Protein AF-A0A3B5KM37-F1 (afdb_monomer_lite)

Structure (mmCIF, N/CA/C/O backbone):
data_AF-A0A3B5KM37-F1
#
_entry.id   AF-A0A3B5KM37-F1
#
loop_
_atom_site.group_PDB
_atom_site.id
_atom_site.type_symbol
_atom_site.label_atom_id
_atom_site.label_alt_id
_atom_site.label_comp_id
_atom_site.label_asym_id
_atom_site.label_entity_id
_atom_site.label_seq_id
_atom_site.pdbx_PDB_ins_code
_atom_site.Cartn_x
_atom_site.Cartn_y
_atom_site.Cartn_z
_atom_site.occupancy
_atom_site.B_iso_or_equiv
_atom_site.auth_seq_id
_atom_site.auth_comp_id
_atom_site.auth_asym_id
_atom_site.auth_atom_id
_atom_site.pdbx_PDB_model_num
ATOM 1 N N . ARG A 1 1 ? 25.904 13.378 -38.218 1.00 45.44 1 ARG A N 1
ATOM 2 C CA . ARG A 1 1 ? 26.437 13.993 -36.978 1.00 45.44 1 ARG A CA 1
ATOM 3 C C . ARG A 1 1 ? 25.275 14.044 -36.000 1.00 45.44 1 ARG A C 1
ATOM 5 O O . ARG A 1 1 ? 24.379 14.844 -36.214 1.00 45.44 1 ARG A O 1
ATOM 12 N N . GLY A 1 2 ? 25.200 13.076 -35.086 1.00 48.94 2 GLY A N 1
ATOM 13 C CA . GLY A 1 2 ? 24.069 12.921 -34.167 1.00 48.94 2 GLY A CA 1
ATOM 14 C C . GLY A 1 2 ? 24.140 13.918 -33.014 1.00 48.94 2 GLY A C 1
ATOM 15 O O . GLY A 1 2 ? 25.231 14.223 -32.535 1.00 48.94 2 GLY A O 1
ATOM 16 N N . CYS A 1 3 ? 22.984 14.434 -32.603 1.00 52.50 3 CYS A N 1
ATOM 17 C CA . CYS A 1 3 ? 22.835 15.187 -31.365 1.00 52.50 3 CYS A CA 1
ATOM 18 C C . CYS A 1 3 ? 22.902 14.209 -30.186 1.00 52.50 3 CYS A C 1
ATOM 20 O O . CYS A 1 3 ? 22.123 13.260 -30.133 1.00 52.50 3 CYS A O 1
ATOM 22 N N . ALA A 1 4 ? 23.826 14.437 -29.256 1.00 61.69 4 ALA A N 1
ATOM 23 C CA . ALA A 1 4 ? 23.815 13.762 -27.965 1.00 61.69 4 ALA A CA 1
ATOM 24 C C . ALA A 1 4 ? 22.679 14.343 -27.102 1.00 61.69 4 ALA A C 1
ATOM 26 O O . ALA A 1 4 ? 22.504 15.566 -27.102 1.00 61.69 4 ALA A O 1
ATOM 27 N N . PRO A 1 5 ? 21.911 13.527 -26.360 1.00 62.47 5 PRO A N 1
ATOM 28 C CA . PRO A 1 5 ? 21.049 14.054 -25.317 1.00 62.47 5 PRO A CA 1
ATOM 29 C C . PRO A 1 5 ? 21.918 14.580 -24.168 1.00 62.47 5 PRO A C 1
ATOM 31 O O . PRO A 1 5 ? 22.837 13.912 -23.694 1.00 62.47 5 PRO A O 1
ATOM 34 N N . SER A 1 6 ? 21.642 15.811 -23.748 1.00 63.97 6 SER A N 1
ATOM 35 C CA . SER A 1 6 ? 22.285 16.464 -22.611 1.00 63.97 6 SER A CA 1
ATOM 36 C C . SER A 1 6 ? 22.045 15.664 -21.326 1.00 63.97 6 SER A C 1
ATOM 38 O O . SER A 1 6 ? 20.912 15.230 -21.102 1.00 63.97 6 SER A O 1
ATOM 40 N N . PRO A 1 7 ? 23.033 15.519 -20.426 1.00 61.41 7 PRO A N 1
ATOM 41 C CA . PRO A 1 7 ? 22.736 15.065 -19.080 1.00 61.41 7 PRO A CA 1
ATOM 42 C C . PRO A 1 7 ? 21.915 16.165 -18.405 1.00 61.41 7 PRO A C 1
ATOM 44 O O . PRO A 1 7 ? 22.405 17.270 -18.173 1.00 61.41 7 PRO A O 1
ATOM 47 N N . VAL A 1 8 ? 20.647 15.885 -18.108 1.00 61.62 8 VAL A N 1
ATOM 48 C CA . VAL A 1 8 ? 19.899 16.666 -17.121 1.00 61.62 8 VAL A CA 1
ATOM 49 C C . VAL A 1 8 ? 20.553 16.410 -15.769 1.00 61.62 8 VAL A C 1
ATOM 51 O O . VAL A 1 8 ? 20.207 15.484 -15.040 1.00 61.62 8 VAL A O 1
ATOM 54 N N . THR A 1 9 ? 21.560 17.217 -15.449 1.00 54.69 9 THR A N 1
ATOM 55 C CA . THR A 1 9 ? 22.077 17.360 -14.096 1.00 54.69 9 THR A CA 1
ATOM 56 C C . THR A 1 9 ? 20.962 17.958 -13.254 1.00 54.69 9 THR A C 1
ATOM 58 O O . THR A 1 9 ? 20.763 19.170 -13.210 1.00 54.69 9 THR A O 1
ATOM 61 N N . PHE A 1 10 ? 20.214 17.103 -12.561 1.00 54.41 10 PHE A N 1
ATOM 62 C CA . PHE A 1 10 ? 19.473 17.553 -11.396 1.00 54.41 10 PHE A CA 1
ATOM 63 C C . PHE A 1 10 ? 20.518 17.908 -10.335 1.00 54.41 10 PHE A C 1
ATOM 65 O O . PHE A 1 10 ? 20.980 17.054 -9.579 1.00 54.41 10 PHE A O 1
ATOM 72 N N . SER A 1 11 ? 20.973 19.163 -10.332 1.00 51.69 11 SER A N 1
ATOM 73 C CA . SER A 1 11 ? 21.719 19.700 -9.201 1.00 51.69 11 SER A CA 1
ATOM 74 C C . SER A 1 11 ? 20.805 19.617 -7.988 1.00 51.69 11 SER A C 1
ATOM 76 O O . SER A 1 11 ? 19.908 20.441 -7.819 1.00 51.69 11 SER A O 1
ATOM 78 N N . ALA A 1 12 ? 21.037 18.614 -7.140 1.00 59.84 12 ALA A N 1
ATOM 79 C CA . ALA A 1 12 ? 20.533 18.637 -5.782 1.00 59.84 12 ALA A CA 1
ATOM 80 C C . ALA A 1 12 ? 20.942 19.989 -5.166 1.00 59.84 12 ALA A C 1
ATOM 82 O O . ALA A 1 12 ? 22.112 20.376 -5.286 1.00 59.84 12 ALA A O 1
ATOM 83 N N . PRO A 1 13 ? 20.015 20.752 -4.561 1.00 58.19 13 PRO A N 1
ATOM 84 C CA . PRO A 1 13 ? 20.385 21.985 -3.893 1.00 58.19 13 PRO A CA 1
ATOM 85 C C . PRO A 1 13 ? 21.402 21.644 -2.804 1.00 58.19 13 PRO A C 1
ATOM 87 O O . PRO A 1 13 ? 21.116 20.874 -1.891 1.00 58.19 13 PRO A O 1
ATOM 90 N N . ASN A 1 14 ? 22.609 22.199 -2.929 1.00 54.25 14 ASN A N 1
ATOM 91 C CA . ASN A 1 14 ? 23.643 22.108 -1.909 1.00 54.25 14 ASN A CA 1
ATOM 92 C C . ASN A 1 14 ? 23.055 22.668 -0.601 1.00 54.25 14 ASN A C 1
ATOM 94 O O . ASN A 1 14 ? 22.699 23.855 -0.581 1.00 54.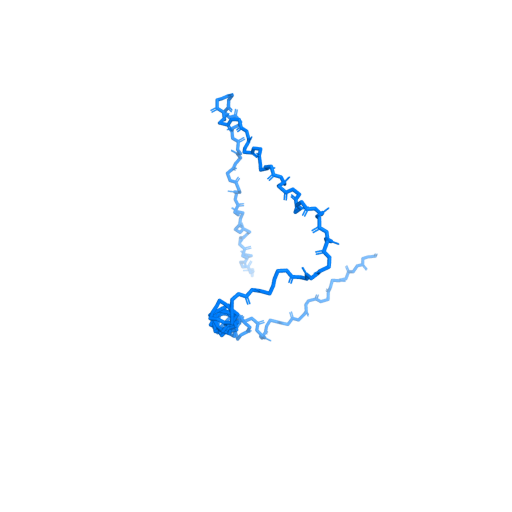25 14 ASN A O 1
ATOM 98 N N . PRO A 1 15 ? 22.896 21.870 0.472 1.00 52.94 15 PRO A N 1
ATOM 99 C CA . PRO A 1 15 ? 22.361 22.387 1.715 1.00 52.94 15 PRO A CA 1
ATOM 100 C C . PRO A 1 15 ? 23.406 23.332 2.305 1.00 52.94 15 PRO A C 1
ATOM 102 O O . PRO A 1 15 ? 24.375 22.913 2.939 1.00 52.94 15 PRO A O 1
ATOM 105 N N . LYS A 1 16 ? 23.215 24.640 2.097 1.00 57.56 16 LYS A N 1
ATOM 106 C CA . LYS A 1 16 ? 23.879 25.656 2.913 1.00 57.56 16 LYS A CA 1
ATOM 107 C C . LYS A 1 16 ? 23.487 25.357 4.353 1.00 57.56 16 LYS A C 1
ATOM 109 O O . LYS A 1 16 ? 22.347 25.586 4.751 1.00 57.56 16 LYS A O 1
ATOM 114 N N . ARG A 1 17 ? 24.425 24.781 5.104 1.00 58.88 17 ARG A N 1
ATOM 115 C CA . ARG A 1 17 ? 24.289 24.500 6.530 1.00 58.88 17 ARG A CA 1
ATOM 116 C C . ARG A 1 17 ? 24.058 25.826 7.246 1.00 58.88 17 ARG A C 1
ATOM 118 O O . ARG A 1 17 ? 25.008 26.549 7.530 1.00 58.88 17 ARG A O 1
ATOM 125 N N . ASN A 1 18 ? 22.795 26.154 7.491 1.00 61.84 18 ASN A N 1
ATOM 126 C CA . ASN A 1 18 ? 22.432 27.274 8.341 1.00 61.84 18 ASN A CA 1
ATOM 127 C C . ASN A 1 18 ? 22.845 26.903 9.778 1.00 61.84 18 ASN A C 1
ATOM 129 O O . ASN A 1 18 ? 22.497 25.807 10.229 1.00 61.84 18 ASN A O 1
ATOM 133 N N . PRO A 1 19 ? 23.603 27.749 10.497 1.00 60.53 19 PRO A N 1
ATOM 134 C CA . PRO A 1 19 ? 23.980 27.480 11.886 1.00 60.53 19 PRO A CA 1
ATOM 135 C C . PRO A 1 19 ? 22.770 27.444 12.837 1.00 60.53 19 PRO A C 1
ATOM 137 O O . PRO A 1 19 ? 22.881 26.875 13.918 1.00 60.53 19 PRO A O 1
ATOM 140 N N . ASP A 1 20 ? 21.609 27.937 12.392 1.00 63.16 20 ASP A N 1
ATOM 141 C CA . ASP A 1 20 ? 20.338 27.933 13.127 1.00 63.16 20 ASP A CA 1
ATOM 142 C C . ASP A 1 20 ? 19.365 26.842 12.641 1.00 63.16 20 ASP A C 1
ATOM 144 O O . ASP A 1 20 ? 18.150 27.036 12.587 1.00 63.16 20 ASP A O 1
ATOM 148 N N . ALA A 1 21 ? 19.882 25.678 12.238 1.00 59.12 21 ALA A N 1
ATOM 149 C CA . ALA A 1 21 ? 19.034 24.511 12.014 1.00 59.12 21 ALA A CA 1
ATOM 150 C C . ALA A 1 21 ? 18.338 24.131 13.340 1.00 59.12 21 ALA A C 1
ATOM 152 O O . ALA A 1 21 ? 19.039 23.966 14.348 1.00 59.12 21 ALA A O 1
ATOM 153 N N . PRO A 1 22 ? 16.997 23.964 13.383 1.00 60.56 22 PRO A N 1
ATOM 154 C CA . PRO A 1 22 ? 16.339 23.444 14.570 1.00 60.56 22 PRO A CA 1
ATOM 155 C C . PRO A 1 22 ? 16.978 22.099 14.895 1.00 60.56 22 PRO A C 1
ATOM 157 O O . PRO A 1 22 ? 17.055 21.195 14.062 1.00 60.56 22 PRO A O 1
ATOM 160 N N . LYS A 1 23 ? 17.537 22.050 16.104 1.00 60.94 23 LYS A N 1
ATOM 161 C CA . LYS A 1 23 ? 18.234 20.923 16.715 1.00 60.94 23 LYS A CA 1
ATOM 162 C C . LYS A 1 23 ? 17.517 19.636 16.314 1.00 60.94 23 LYS A C 1
ATOM 164 O O . LYS A 1 23 ? 16.350 19.479 16.659 1.00 60.94 23 LYS A O 1
ATOM 169 N N . GLY A 1 24 ? 18.221 18.793 15.554 1.00 58.75 24 GLY A N 1
ATOM 170 C CA . GLY A 1 24 ? 17.683 17.585 14.939 1.00 58.75 24 GLY A CA 1
ATOM 171 C C . GLY A 1 24 ? 16.709 16.865 15.860 1.00 58.75 24 GLY A C 1
ATOM 172 O O . GLY A 1 24 ? 16.990 16.678 17.049 1.00 58.75 24 GLY A O 1
ATOM 173 N N . GLU A 1 25 ? 15.556 16.526 15.299 1.00 63.84 25 GLU A N 1
ATOM 174 C CA . GLU A 1 25 ? 14.510 15.775 15.966 1.00 63.84 25 GLU A CA 1
ATOM 175 C C . GLU A 1 25 ? 15.125 14.532 16.616 1.00 63.84 2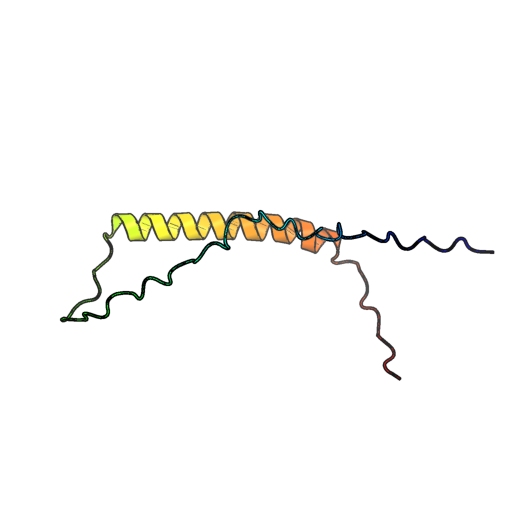5 GLU A C 1
ATOM 177 O O . GLU A 1 25 ? 15.585 13.602 15.955 1.00 63.84 25 GLU A O 1
ATOM 182 N N . ARG A 1 26 ? 15.196 14.543 17.949 1.00 67.88 26 ARG A N 1
ATOM 183 C CA . ARG A 1 26 ? 15.557 13.364 18.727 1.00 67.88 26 ARG A CA 1
ATOM 184 C C . ARG A 1 26 ? 14.306 12.508 18.808 1.00 67.88 26 ARG A C 1
ATOM 186 O O . ARG A 1 26 ? 13.594 12.574 19.809 1.00 67.88 26 ARG A O 1
ATOM 193 N N . ALA A 1 27 ? 14.037 11.746 17.752 1.00 65.38 27 ALA A N 1
ATOM 194 C CA . ALA A 1 27 ? 13.060 10.673 17.811 1.00 65.38 27 ALA A CA 1
ATOM 195 C C . ALA A 1 27 ? 13.501 9.732 18.938 1.00 65.38 27 ALA A C 1
ATOM 197 O O . ALA A 1 27 ? 14.535 9.066 18.859 1.00 65.38 27 ALA A O 1
ATOM 198 N N . ARG A 1 28 ? 12.776 9.768 20.056 1.00 68.75 28 ARG A N 1
ATOM 199 C CA . ARG A 1 28 ? 12.990 8.821 21.141 1.00 68.75 28 ARG A CA 1
ATOM 200 C C . ARG A 1 28 ? 12.341 7.524 20.689 1.00 68.75 28 ARG A C 1
ATOM 202 O O . ARG A 1 28 ? 11.125 7.493 20.525 1.00 68.75 28 ARG A O 1
ATOM 209 N N . LEU A 1 29 ? 13.144 6.480 20.484 1.00 63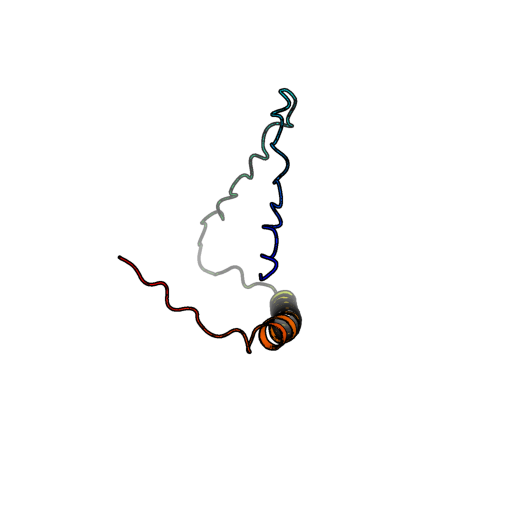.03 29 LEU A N 1
ATOM 210 C CA . LEU A 1 29 ? 12.619 5.121 20.487 1.00 63.03 29 LEU A CA 1
ATOM 211 C C . LEU A 1 29 ? 12.011 4.914 21.877 1.00 63.03 29 LEU A C 1
ATOM 213 O O . LEU A 1 29 ? 12.735 4.768 22.861 1.00 63.03 29 LEU A O 1
ATOM 217 N N . VAL A 1 30 ? 10.687 5.000 21.970 1.00 65.00 30 VAL A N 1
ATOM 218 C CA . VAL A 1 30 ? 9.969 4.473 23.123 1.00 65.00 30 VAL A CA 1
ATOM 219 C C . VAL A 1 30 ? 10.115 2.966 22.988 1.00 65.00 30 VAL A C 1
ATOM 221 O O . VAL A 1 30 ? 9.552 2.368 22.073 1.00 65.00 30 VAL A O 1
ATOM 224 N N . HIS A 1 31 ? 10.968 2.379 23.826 1.00 58.41 31 HIS A N 1
ATOM 225 C CA . HIS A 1 31 ? 10.989 0.934 23.991 1.00 58.41 31 HIS A CA 1
ATOM 226 C C . HIS A 1 31 ? 9.570 0.509 24.387 1.00 58.41 31 HIS A C 1
ATOM 228 O O . HIS A 1 31 ? 9.000 1.149 25.277 1.00 58.41 31 HIS A O 1
ATOM 234 N N . PRO A 1 32 ? 8.971 -0.505 23.739 1.00 59.41 32 PRO A N 1
ATOM 235 C CA . PRO A 1 32 ? 7.794 -1.132 24.311 1.00 59.41 32 PRO A CA 1
ATOM 236 C C . PRO A 1 32 ? 8.217 -1.623 25.695 1.00 59.41 32 PRO A C 1
ATOM 238 O O . PRO A 1 32 ? 9.192 -2.362 25.804 1.00 59.41 32 PRO A O 1
ATOM 241 N N . GLU A 1 33 ? 7.573 -1.118 26.746 1.00 57.44 33 GLU A N 1
ATOM 242 C CA . GLU A 1 33 ? 7.787 -1.623 28.099 1.00 57.44 33 GLU A CA 1
ATOM 243 C C . GLU A 1 33 ? 7.480 -3.121 28.062 1.00 57.44 33 GLU A C 1
ATOM 245 O O . GLU A 1 33 ? 6.349 -3.546 27.825 1.00 57.44 33 GLU A O 1
ATOM 250 N N . GLU A 1 34 ? 8.534 -3.918 28.185 1.00 58.03 34 GLU A N 1
ATOM 251 C CA . GLU A 1 34 ? 8.468 -5.364 28.267 1.00 58.03 34 GLU A CA 1
ATOM 252 C C . GLU A 1 34 ? 7.996 -5.716 29.682 1.00 58.03 34 GLU A C 1
ATOM 254 O O . GLU A 1 34 ? 8.808 -6.000 30.557 1.00 58.03 34 GLU A O 1
ATOM 259 N N . ASP A 1 35 ? 6.684 -5.697 29.917 1.00 53.03 35 ASP A N 1
ATOM 260 C CA . ASP A 1 35 ? 6.087 -6.453 31.022 1.00 53.03 35 ASP A CA 1
ATOM 261 C C . ASP A 1 35 ? 5.137 -7.514 30.444 1.00 53.03 35 ASP A C 1
ATOM 263 O O . ASP A 1 35 ? 3.958 -7.249 30.196 1.00 53.03 35 ASP A O 1
ATOM 267 N N . PRO A 1 36 ? 5.652 -8.716 30.122 1.00 55.84 36 PRO A N 1
ATOM 268 C CA . PRO A 1 36 ? 4.834 -9.853 29.754 1.00 55.84 36 PRO A CA 1
ATOM 269 C C . PRO A 1 36 ? 4.436 -10.615 31.023 1.00 55.84 36 PRO A C 1
ATOM 271 O O . PRO A 1 36 ? 4.848 -11.757 31.229 1.00 55.84 36 PRO A O 1
ATOM 274 N N . ALA A 1 37 ? 3.617 -10.012 31.882 1.00 51.66 37 ALA A N 1
ATOM 275 C CA . ALA A 1 37 ? 2.796 -10.794 32.796 1.00 51.66 37 ALA A CA 1
ATOM 276 C C . ALA A 1 37 ? 1.624 -11.394 31.997 1.00 51.66 37 ALA A C 1
ATOM 278 O O . ALA A 1 37 ? 0.568 -10.785 31.868 1.00 51.66 37 ALA A O 1
ATOM 279 N N . ASP A 1 38 ? 1.865 -12.573 31.414 1.00 55.25 38 ASP A N 1
ATOM 280 C CA . ASP A 1 38 ? 0.872 -13.524 30.895 1.00 55.25 38 ASP A CA 1
ATOM 281 C C . ASP A 1 38 ? -0.313 -12.926 30.116 1.00 55.25 38 ASP A C 1
ATOM 283 O O . ASP A 1 38 ? -1.440 -12.801 30.595 1.00 55.25 38 ASP A O 1
ATOM 287 N N . GLY A 1 39 ? -0.067 -12.643 28.842 1.00 55.81 39 GLY A N 1
ATOM 288 C CA . GLY A 1 39 ? -1.111 -12.338 27.875 1.00 55.81 39 GLY A CA 1
ATOM 289 C C . GLY A 1 39 ? -0.703 -11.159 27.025 1.00 55.81 39 GLY A C 1
ATOM 290 O O . GLY A 1 39 ? -0.584 -10.040 27.511 1.00 55.81 39 GLY A O 1
ATOM 291 N N . SER A 1 40 ? -0.514 -11.393 25.726 1.00 62.25 40 SER A N 1
ATOM 292 C CA . SER A 1 40 ? -0.547 -10.294 24.762 1.00 62.25 40 SER A CA 1
ATOM 293 C C . SER A 1 40 ? -1.757 -9.414 25.098 1.00 62.25 40 SER A C 1
ATOM 295 O O . SER A 1 40 ? -2.838 -9.997 25.255 1.00 62.25 40 SER A O 1
ATOM 297 N N . PRO A 1 41 ? -1.642 -8.076 25.202 1.00 62.62 41 PRO A N 1
ATOM 298 C CA . PRO A 1 41 ? -2.830 -7.242 25.263 1.00 62.62 41 PRO A CA 1
ATOM 299 C C . PRO A 1 41 ? -3.633 -7.572 24.008 1.00 62.62 41 PRO A C 1
ATOM 301 O O . PRO A 1 41 ? -3.206 -7.260 22.895 1.00 62.62 41 PRO A O 1
ATOM 304 N N . GLN A 1 42 ? -4.725 -8.326 24.174 1.00 73.44 42 GLN A N 1
ATOM 305 C CA . GLN A 1 42 ? -5.613 -8.651 23.072 1.00 73.44 42 GLN A CA 1
ATOM 306 C C . GLN A 1 42 ? -6.128 -7.309 22.585 1.00 73.44 42 GLN A C 1
ATOM 308 O O . GLN A 1 42 ? -6.892 -6.638 23.280 1.00 73.44 42 GLN A O 1
ATOM 313 N N . ALA A 1 43 ? -5.618 -6.878 21.434 1.00 75.56 43 ALA A N 1
ATOM 314 C CA . ALA A 1 43 ? -6.129 -5.703 20.768 1.00 75.56 43 ALA A CA 1
ATOM 315 C C . ALA A 1 43 ? -7.638 -5.899 20.599 1.00 75.56 43 ALA A C 1
ATOM 317 O O . ALA A 1 43 ? -8.084 -6.993 20.245 1.00 75.56 43 ALA A O 1
ATOM 318 N N . ASP A 1 44 ? -8.405 -4.854 20.906 1.00 88.75 44 ASP A N 1
ATOM 319 C CA . ASP A 1 44 ? -9.857 -4.856 20.755 1.00 88.75 44 ASP A CA 1
ATOM 320 C C . ASP A 1 44 ? -10.220 -5.411 19.362 1.00 88.75 44 ASP A C 1
ATOM 322 O O . ASP A 1 44 ? -9.652 -4.935 18.371 1.00 88.75 44 ASP A O 1
ATOM 326 N N . PRO A 1 45 ? -11.105 -6.422 19.251 1.00 89.19 45 PRO A N 1
ATOM 327 C CA . PRO A 1 45 ? -11.485 -7.007 17.964 1.00 89.19 45 PRO A CA 1
ATOM 328 C C . PRO A 1 45 ? -11.893 -5.955 16.926 1.00 89.19 45 PRO A C 1
ATOM 330 O O . PRO A 1 45 ? -11.538 -6.086 15.756 1.00 89.19 45 PRO A O 1
ATOM 333 N N . VAL A 1 46 ? -12.525 -4.858 17.355 1.00 93.12 46 VAL A N 1
ATOM 334 C CA . VAL A 1 46 ? -12.896 -3.749 16.461 1.00 93.12 46 VAL A CA 1
ATOM 335 C C . VAL A 1 46 ? -11.661 -3.059 15.866 1.00 93.12 46 VAL A C 1
ATOM 337 O O . VAL A 1 46 ? -11.642 -2.701 14.686 1.00 93.12 46 VAL A O 1
ATOM 340 N N . LEU A 1 47 ? -10.600 -2.883 16.661 1.00 93.62 47 LEU A N 1
ATOM 341 C CA . LEU A 1 47 ? -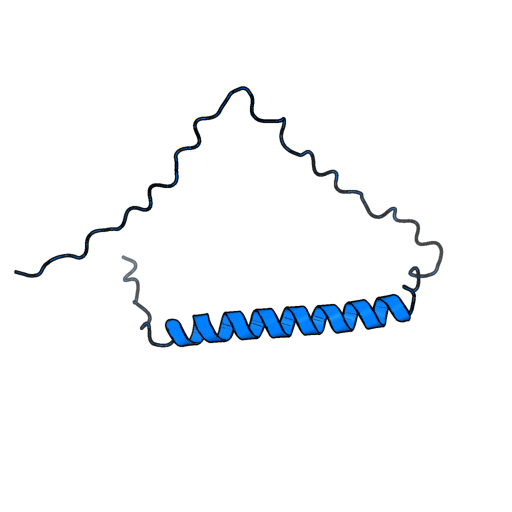9.334 -2.316 16.189 1.00 93.62 47 LEU A CA 1
ATOM 342 C C . LEU A 1 47 ? -8.603 -3.272 15.247 1.00 93.62 47 LEU A C 1
ATOM 344 O O . LEU A 1 47 ? -7.988 -2.807 14.289 1.00 93.62 47 LEU A O 1
ATOM 348 N N . LEU A 1 48 ? -8.679 -4.583 15.490 1.00 92.56 48 LEU A N 1
ATOM 349 C CA . LEU A 1 48 ? -8.098 -5.596 14.604 1.00 92.56 48 LEU A CA 1
ATOM 350 C C . LEU A 1 48 ? -8.781 -5.599 13.232 1.00 92.56 48 LEU A C 1
ATOM 352 O O . LEU A 1 48 ? -8.100 -5.563 12.208 1.00 92.56 48 LEU A O 1
ATOM 356 N N . GLU A 1 49 ? -10.112 -5.568 13.206 1.00 95.00 49 GLU A N 1
ATOM 357 C CA . GLU A 1 49 ? -10.902 -5.488 11.972 1.00 95.00 49 GLU A CA 1
ATOM 358 C C . GLU A 1 49 ? -10.605 -4.198 11.198 1.00 95.00 49 GLU A C 1
ATOM 360 O O . GLU A 1 49 ? -10.408 -4.217 9.978 1.00 95.00 49 GLU A O 1
ATOM 365 N N . TYR A 1 50 ? -10.517 -3.069 11.906 1.00 96.62 50 TYR A N 1
ATOM 366 C CA . TYR A 1 50 ? -10.150 -1.796 11.296 1.00 96.62 50 TYR A CA 1
ATOM 367 C C . TYR A 1 50 ? -8.723 -1.814 10.737 1.00 96.62 50 TYR A C 1
ATOM 369 O O . TYR A 1 50 ? -8.503 -1.378 9.605 1.00 96.62 50 TYR A O 1
ATOM 377 N N . ALA A 1 51 ? -7.760 -2.335 11.502 1.00 96.88 51 ALA A N 1
ATOM 378 C CA . ALA A 1 51 ? -6.373 -2.452 11.070 1.00 96.88 51 ALA A CA 1
ATOM 379 C C . ALA A 1 51 ? -6.266 -3.306 9.803 1.00 96.88 51 ALA A C 1
ATOM 381 O O . ALA A 1 51 ? -5.634 -2.875 8.840 1.00 96.88 51 ALA A O 1
ATOM 382 N N . GLN A 1 52 ? -6.948 -4.455 9.766 1.00 96.12 52 GLN A N 1
ATOM 383 C CA . GLN A 1 52 ? -6.997 -5.316 8.587 1.00 96.12 52 GLN A CA 1
ATOM 384 C C . GLN A 1 52 ? -7.551 -4.571 7.367 1.00 96.12 52 GLN A C 1
ATOM 386 O O . GLN A 1 52 ? -6.904 -4.538 6.318 1.00 96.12 52 GLN A O 1
ATOM 391 N N . LYS A 1 53 ? -8.716 -3.929 7.506 1.00 97.94 53 LYS A N 1
ATOM 392 C CA . LYS A 1 53 ? -9.339 -3.179 6.408 1.00 97.94 53 LYS A CA 1
ATOM 393 C C . LYS A 1 53 ? -8.423 -2.070 5.887 1.00 97.94 53 LYS A C 1
ATOM 395 O O . LYS A 1 53 ? -8.283 -1.887 4.679 1.00 97.94 53 LYS A O 1
ATOM 400 N N . LEU A 1 54 ? -7.774 -1.339 6.791 1.00 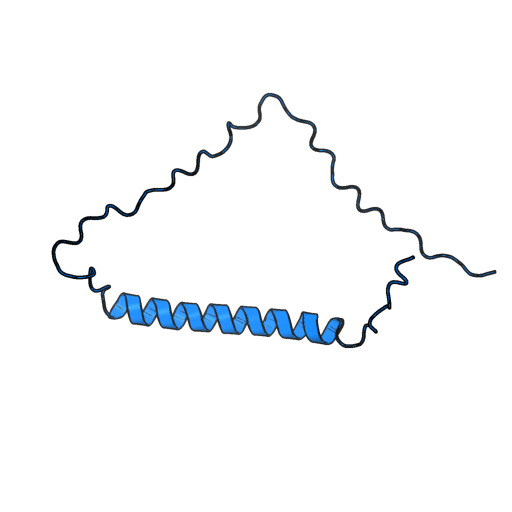97.81 54 LEU A N 1
ATOM 401 C CA . LEU A 1 54 ? -6.841 -0.281 6.420 1.00 97.81 54 LEU A CA 1
ATOM 402 C C . LEU A 1 54 ? -5.606 -0.842 5.701 1.00 97.81 54 LEU A C 1
ATOM 404 O O . LEU A 1 54 ? -5.159 -0.258 4.712 1.00 97.81 54 LEU A O 1
ATOM 408 N N . SER A 1 55 ? -5.067 -1.974 6.161 1.00 97.81 55 SER A N 1
ATOM 409 C CA . SER A 1 55 ? -3.965 -2.661 5.484 1.00 97.81 55 SER A CA 1
ATOM 410 C C . SER A 1 55 ? -4.340 -3.051 4.056 1.00 97.81 55 SER A C 1
ATOM 412 O O . SER A 1 55 ? -3.562 -2.795 3.137 1.00 97.81 55 SER A O 1
ATOM 414 N N . GLU A 1 56 ? -5.539 -3.599 3.849 1.00 98.06 56 GLU A N 1
ATOM 415 C CA . GLU A 1 56 ? -6.044 -3.943 2.516 1.00 98.06 56 GLU A CA 1
ATOM 416 C C . GLU A 1 56 ? -6.147 -2.703 1.614 1.00 98.06 56 GLU A C 1
ATOM 418 O O . GLU A 1 56 ? -5.654 -2.719 0.485 1.00 98.06 56 GLU A O 1
ATOM 423 N N . GLU A 1 57 ? -6.699 -1.593 2.113 1.00 98.00 57 GLU A N 1
ATOM 424 C CA . GLU A 1 57 ? -6.785 -0.344 1.346 1.00 98.00 57 GLU A CA 1
ATOM 425 C C . GLU A 1 57 ? -5.410 0.208 0.948 1.00 98.00 57 GLU A C 1
ATOM 427 O O . GLU A 1 57 ? -5.234 0.682 -0.179 1.00 98.00 57 GLU A O 1
ATOM 432 N N . ILE A 1 58 ? -4.430 0.149 1.853 1.00 98.12 58 ILE A N 1
ATOM 433 C CA . ILE A 1 58 ? -3.060 0.593 1.572 1.00 98.12 58 ILE A CA 1
ATOM 434 C C . ILE A 1 58 ? -2.438 -0.279 0.479 1.00 98.12 58 ILE A C 1
ATOM 436 O O . ILE A 1 58 ? -1.877 0.263 -0.475 1.00 98.12 58 ILE A O 1
ATOM 440 N N . VAL A 1 59 ? -2.572 -1.606 0.578 1.00 98.19 59 VAL A N 1
ATOM 441 C CA . VAL A 1 59 ? -2.040 -2.543 -0.423 1.00 98.19 59 VAL A CA 1
ATOM 442 C C . VAL A 1 59 ? -2.685 -2.300 -1.782 1.00 98.19 59 VAL A C 1
ATOM 444 O O . VAL A 1 59 ? -1.973 -2.181 -2.776 1.00 98.19 59 VAL A O 1
ATOM 447 N N . VAL A 1 60 ? -4.010 -2.150 -1.839 1.00 97.88 60 VAL A N 1
ATOM 448 C CA . VAL A 1 60 ? -4.726 -1.874 -3.093 1.00 97.88 60 VAL A CA 1
ATOM 449 C C . VAL A 1 60 ? -4.200 -0.602 -3.756 1.00 97.88 60 VAL A C 1
ATOM 451 O O . VAL A 1 60 ? -3.900 -0.611 -4.951 1.00 97.88 60 VAL A O 1
ATOM 454 N N . ARG A 1 61 ? -4.037 0.486 -2.995 1.00 96.31 61 ARG A N 1
ATOM 455 C CA . ARG A 1 61 ? -3.527 1.758 -3.533 1.00 96.31 61 ARG A CA 1
ATOM 456 C C . ARG A 1 61 ? -2.071 1.645 -3.982 1.00 96.31 61 ARG A C 1
ATOM 458 O O . ARG A 1 61 ? -1.735 2.137 -5.057 1.00 96.31 61 ARG A O 1
ATOM 465 N N . ALA A 1 62 ? -1.226 0.977 -3.199 1.00 96.81 62 ALA A N 1
ATOM 466 C CA . ALA A 1 62 ? 0.175 0.758 -3.544 1.00 96.81 62 ALA A CA 1
ATOM 467 C C . ALA A 1 62 ? 0.317 -0.070 -4.829 1.00 96.81 62 ALA A C 1
ATOM 469 O O . ALA A 1 62 ? 1.080 0.302 -5.717 1.00 96.81 62 ALA A O 1
ATOM 470 N N . VAL A 1 63 ? -0.464 -1.147 -4.968 1.00 96.75 63 VAL A N 1
ATOM 471 C CA . VAL A 1 63 ? -0.472 -1.987 -6.174 1.00 96.75 63 VAL A CA 1
ATOM 472 C C . VAL A 1 63 ? -0.949 -1.187 -7.381 1.00 96.75 63 VAL A C 1
ATOM 474 O O . VAL A 1 63 ? -0.294 -1.223 -8.416 1.00 96.75 63 VAL A O 1
ATOM 477 N N . GLN A 1 64 ? -2.030 -0.412 -7.258 1.00 95.06 64 GLN A N 1
ATOM 478 C CA . GLN A 1 64 ? -2.502 0.449 -8.351 1.00 95.06 64 GLN A CA 1
ATOM 479 C C . GLN A 1 64 ? -1.428 1.444 -8.810 1.00 95.06 64 GLN A C 1
ATOM 481 O O . GLN A 1 64 ? -1.221 1.612 -10.011 1.00 95.06 64 GLN A O 1
ATOM 486 N N . GLN A 1 65 ? -0.721 2.078 -7.869 1.00 91.81 65 GLN A N 1
ATOM 487 C CA . GLN A 1 65 ? 0.389 2.979 -8.189 1.00 91.81 65 GLN A CA 1
ATOM 488 C C . GLN A 1 65 ? 1.569 2.241 -8.833 1.00 91.81 65 GLN A C 1
ATOM 490 O O . GLN A 1 65 ? 2.195 2.774 -9.748 1.00 91.81 65 GLN A O 1
ATOM 495 N N . TRP A 1 66 ? 1.860 1.019 -8.387 1.00 94.69 66 TRP A N 1
ATOM 496 C CA . TRP A 1 66 ? 2.929 0.202 -8.950 1.00 94.69 66 TRP A CA 1
ATOM 497 C C . TRP A 1 66 ? 2.626 -0.241 -10.383 1.00 94.69 66 TRP A C 1
ATOM 499 O O . TRP A 1 66 ? 3.507 -0.126 -11.225 1.00 94.69 66 TRP A O 1
ATOM 509 N N . VAL A 1 67 ? 1.388 -0.645 -10.695 1.00 92.31 67 VAL A N 1
ATOM 510 C CA . VAL A 1 67 ? 0.994 -1.076 -12.052 1.00 92.31 67 VAL A CA 1
ATOM 511 C C . VAL A 1 67 ? 1.241 0.011 -13.099 1.00 92.31 67 VAL A C 1
ATOM 513 O O . VAL A 1 67 ? 1.705 -0.290 -14.196 1.00 92.31 67 VAL A O 1
ATOM 516 N N . GLU A 1 68 ? 0.958 1.276 -12.783 1.00 89.25 68 GLU A N 1
ATOM 517 C CA . GLU A 1 68 ? 1.208 2.384 -13.715 1.00 89.25 68 GLU A CA 1
ATOM 518 C C . GLU A 1 68 ? 2.710 2.565 -13.992 1.00 89.25 68 GLU A C 1
ATOM 520 O O . GLU A 1 68 ? 3.118 2.779 -15.134 1.00 89.25 68 GLU A O 1
ATOM 525 N N . VAL A 1 69 ? 3.546 2.449 -12.957 1.00 88.12 69 VAL A N 1
ATOM 526 C CA . VAL A 1 69 ? 5.009 2.552 -13.085 1.00 88.12 69 VAL A CA 1
ATOM 527 C C . VAL A 1 69 ? 5.579 1.347 -13.828 1.00 88.12 69 VAL A C 1
ATOM 529 O O . VAL A 1 69 ? 6.410 1.524 -14.716 1.00 88.12 69 VAL A O 1
ATOM 532 N N . ASP A 1 70 ? 5.113 0.146 -13.496 1.00 90.44 70 ASP A N 1
ATOM 533 C CA . ASP A 1 70 ? 5.503 -1.104 -14.143 1.00 90.44 70 ASP A CA 1
ATOM 534 C C . ASP A 1 70 ? 5.183 -1.046 -15.638 1.00 90.44 70 ASP A C 1
ATOM 536 O O . ASP A 1 70 ? 6.070 -1.192 -16.470 1.00 90.44 70 ASP A O 1
ATOM 540 N N . ARG A 1 71 ? 3.956 -0.658 -16.002 1.00 88.38 71 ARG A N 1
ATOM 541 C CA . ARG A 1 71 ? 3.549 -0.501 -17.403 1.00 88.38 71 ARG A CA 1
ATOM 542 C C . ARG A 1 71 ? 4.352 0.559 -18.158 1.00 88.38 71 ARG A C 1
ATOM 544 O O . ARG A 1 71 ? 4.539 0.431 -19.364 1.00 88.38 71 ARG A O 1
ATOM 551 N N . ARG A 1 72 ? 4.780 1.628 -17.484 1.00 89.38 72 ARG A N 1
ATOM 552 C CA . ARG A 1 72 ? 5.530 2.726 -18.112 1.00 89.38 72 ARG A CA 1
ATOM 553 C C . ARG A 1 72 ? 6.959 2.341 -18.482 1.00 89.38 72 ARG A C 1
ATOM 555 O O . ARG A 1 72 ? 7.545 2.999 -19.336 1.00 89.38 72 ARG A O 1
ATOM 562 N N . TYR A 1 73 ? 7.516 1.346 -17.801 1.00 88.06 73 TYR A N 1
ATOM 563 C CA . TYR A 1 73 ? 8.927 0.997 -17.913 1.00 88.06 73 TYR A CA 1
ATOM 564 C C . TYR A 1 73 ? 9.164 -0.492 -18.186 1.00 88.06 73 TYR A C 1
ATOM 566 O O . TYR A 1 73 ? 10.315 -0.924 -18.211 1.00 88.06 73 TYR A O 1
ATOM 574 N N . CYS A 1 74 ? 8.107 -1.278 -18.413 1.00 84.31 74 CYS A N 1
ATOM 575 C CA . CYS A 1 74 ? 8.210 -2.710 -18.695 1.00 84.31 74 CYS A CA 1
ATOM 576 C C . CYS A 1 74 ? 8.900 -3.015 -20.030 1.00 84.31 74 CYS A C 1
ATOM 578 O O . CYS A 1 74 ? 9.400 -4.120 -20.222 1.00 84.31 74 CYS A O 1
ATOM 580 N N . ASP A 1 75 ? 8.924 -2.051 -20.949 1.00 87.56 75 ASP A N 1
ATOM 581 C CA . ASP A 1 75 ? 9.525 -2.148 -22.275 1.00 87.56 75 ASP A C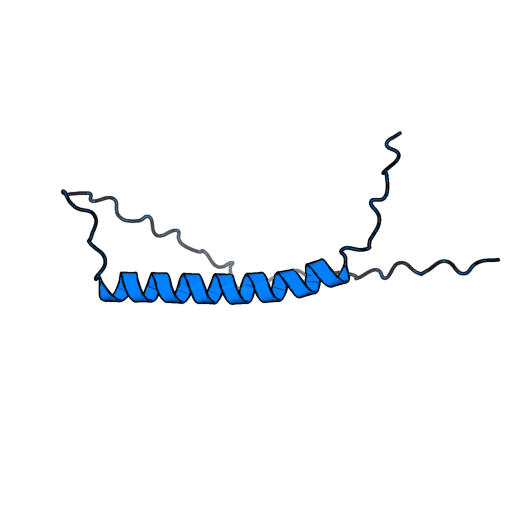A 1
ATOM 582 C C . ASP A 1 75 ? 10.981 -1.667 -22.318 1.00 87.56 75 ASP A C 1
ATOM 584 O O . ASP A 1 75 ? 11.616 -1.755 -23.370 1.00 87.56 75 ASP A O 1
ATOM 588 N N . ILE A 1 76 ? 11.534 -1.185 -21.198 1.00 86.12 76 ILE A N 1
ATOM 589 C CA . ILE A 1 76 ? 12.937 -0.780 -21.141 1.00 86.12 76 ILE A CA 1
ATOM 590 C C . ILE A 1 76 ? 13.813 -2.040 -21.198 1.00 86.12 76 ILE A C 1
ATOM 592 O O . ILE A 1 76 ? 13.791 -2.846 -20.264 1.00 86.12 76 ILE A O 1
ATOM 596 N N . PRO A 1 77 ? 14.620 -2.222 -22.259 1.00 84.12 77 PRO A N 1
ATOM 597 C CA . PRO A 1 77 ? 15.504 -3.371 -22.357 1.00 84.12 77 PRO A CA 1
ATOM 598 C C . PRO A 1 77 ? 16.597 -3.296 -21.287 1.00 84.12 77 PRO A C 1
ATOM 600 O O . PRO A 1 77 ? 17.126 -2.222 -20.989 1.00 84.12 77 PRO A O 1
ATOM 603 N N . TYR A 1 78 ? 16.964 -4.453 -20.734 1.00 79.94 78 TYR A N 1
ATOM 604 C CA . TYR A 1 78 ? 18.117 -4.554 -19.846 1.00 79.94 78 TYR A CA 1
ATOM 605 C C . TYR A 1 78 ? 19.384 -4.178 -20.619 1.00 79.94 78 TYR A C 1
ATOM 607 O O . TYR A 1 78 ? 19.660 -4.738 -21.680 1.00 79.94 78 TYR A O 1
ATOM 615 N N . ILE A 1 79 ? 20.141 -3.217 -20.095 1.00 84.88 79 ILE A N 1
ATOM 616 C CA . ILE A 1 79 ? 21.437 -2.842 -20.652 1.00 84.88 79 ILE A CA 1
ATOM 617 C C . ILE A 1 79 ? 22.483 -3.688 -19.935 1.00 84.88 79 ILE A C 1
ATOM 619 O O . ILE A 1 79 ? 22.654 -3.569 -18.722 1.00 84.88 79 ILE A O 1
ATOM 623 N N . GLU A 1 80 ? 23.175 -4.536 -20.687 1.00 82.44 80 GLU A N 1
ATOM 624 C CA . GLU A 1 80 ? 24.345 -5.253 -20.194 1.00 82.44 80 GLU A CA 1
ATOM 625 C C . GLU A 1 80 ? 25.430 -4.224 -19.849 1.00 82.44 80 GLU A C 1
ATOM 627 O O . GLU A 1 80 ? 25.921 -3.489 -20.707 1.00 82.44 80 GLU A O 1
ATOM 632 N N . CYS A 1 81 ? 25.770 -4.114 -18.564 1.00 76.88 81 CYS A N 1
ATOM 633 C CA . CYS A 1 81 ? 26.962 -3.389 -18.154 1.00 76.88 81 CYS A CA 1
ATOM 634 C C . CYS A 1 81 ? 28.163 -4.273 -18.488 1.00 76.88 81 CYS A C 1
ATOM 636 O O . CYS A 1 81 ? 28.432 -5.221 -17.751 1.00 76.88 81 CYS A O 1
ATOM 638 N N . ASP A 1 82 ? 28.882 -3.962 -19.565 1.00 72.69 82 ASP A N 1
ATOM 639 C CA . ASP A 1 82 ? 30.217 -4.515 -19.799 1.00 72.69 82 ASP A CA 1
ATOM 640 C C . ASP A 1 82 ? 31.136 -4.055 -18.656 1.00 72.69 82 ASP A C 1
ATOM 642 O O . ASP A 1 82 ? 31.670 -2.942 -18.643 1.00 72.69 82 ASP A O 1
ATOM 646 N N . VAL A 1 83 ? 31.240 -4.904 -17.634 1.00 67.56 83 VAL A N 1
ATOM 647 C CA . VAL A 1 83 ? 32.213 -4.783 -16.550 1.00 67.56 83 VAL A CA 1
ATOM 648 C C . VAL A 1 83 ? 33.585 -5.150 -17.138 1.00 67.56 83 VAL A C 1
ATOM 650 O O . VAL A 1 83 ? 33.701 -6.249 -17.682 1.00 67.56 83 VAL A O 1
ATOM 653 N N . PRO A 1 84 ? 34.597 -4.260 -17.079 1.00 72.06 84 PRO A N 1
ATOM 654 C CA . PRO A 1 84 ? 35.938 -4.540 -17.595 1.00 72.06 84 PRO A CA 1
ATOM 655 C C . PRO A 1 84 ? 36.703 -5.581 -16.768 1.00 72.06 84 PRO A C 1
ATOM 657 O O . PRO A 1 84 ? 36.467 -5.668 -15.539 1.00 72.06 84 PRO A O 1
#

pLDDT: mean 74.52, std 16.85, range [45.44, 98.19]

Secondary structure (DSSP, 8-state):
-PPPPP------------TT----------------SSS-----HHHHHHHHHHHHHHHHHHHHHHHHHHHHHTT-PPP-----

Foldseek 3Di:
DDDDDDPPPPPDPDPPPDVPDDDPPPPDPPDPPPDCPDDDPPPDVVVVVVVVVVVVVVVVVVVVVVVVVCVVCVPPDDDDDPDD

Radius of gyration: 24.8 Å; chains: 1; bounding box: 49×42×70 Å

Sequence (84 aa):
RGCAPSPVTFSAPNPKRNPDAPKGERARLVHPEEDPADGSPQADPVLLEYAQKLSEEIVVRAVQQWVEVDRRYCDIPYIECDVP

InterPro domains:
  IPR027969 Small membrane A-kinase anchor protein [PF15127] (29-82)
  IPR027969 Small membrane A-kinase anchor protein [PTHR36471] (30-84)

Organism: Takifugu rubripes (NCBI:txid31033)